Protein AF-A0A0S4L1H5-F1 (afdb_monomer_lite)

Structure (mmCIF, N/CA/C/O backbone):
data_AF-A0A0S4L1H5-F1
#
_entry.id   AF-A0A0S4L1H5-F1
#
loop_
_atom_site.group_PDB
_atom_site.id
_atom_site.type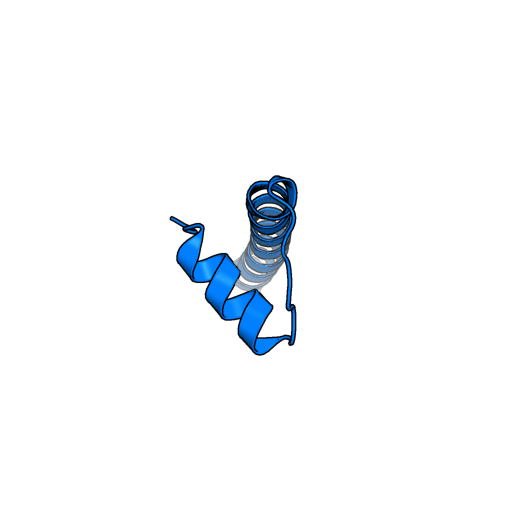_symbol
_atom_site.label_atom_id
_atom_site.label_alt_id
_atom_site.label_comp_id
_atom_site.label_asym_id
_atom_site.label_entity_id
_atom_site.label_seq_id
_atom_site.pdbx_PDB_ins_code
_atom_site.Cartn_x
_atom_site.Cartn_y
_atom_site.Cartn_z
_atom_site.occupancy
_atom_site.B_iso_or_equiv
_atom_site.auth_seq_id
_atom_site.auth_comp_id
_atom_site.auth_asym_id
_atom_site.auth_atom_id
_atom_site.pdbx_PDB_model_num
ATOM 1 N N . GLY A 1 1 ? 2.715 15.828 -3.513 1.00 87.00 1 GLY A N 1
ATOM 2 C CA . GLY A 1 1 ? 2.933 14.632 -2.667 1.00 87.00 1 GLY A CA 1
ATOM 3 C C . GLY A 1 1 ? 1.616 13.951 -2.335 1.00 87.00 1 GLY A C 1
ATOM 4 O O . GLY A 1 1 ? 0.563 14.516 -2.609 1.00 87.00 1 GLY A O 1
ATOM 5 N N . ILE A 1 2 ? 1.646 12.755 -1.745 1.00 94.38 2 ILE A N 1
ATOM 6 C CA . ILE A 1 2 ? 0.423 12.012 -1.396 1.00 94.38 2 ILE A CA 1
ATOM 7 C C . ILE A 1 2 ? -0.171 12.576 -0.114 1.00 94.38 2 ILE A C 1
ATOM 9 O O . ILE A 1 2 ? 0.376 12.420 0.978 1.00 94.38 2 ILE A O 1
ATOM 13 N N . THR A 1 3 ? -1.275 13.302 -0.259 1.00 97.75 3 THR A N 1
ATOM 14 C CA . THR A 1 3 ? -1.880 14.066 0.833 1.00 97.75 3 THR A CA 1
ATOM 15 C C . THR A 1 3 ? -2.919 13.239 1.594 1.00 97.75 3 THR A C 1
ATOM 17 O O . THR A 1 3 ? -3.567 12.349 1.038 1.00 97.75 3 THR A O 1
ATOM 20 N N . LYS A 1 4 ? -3.133 13.562 2.879 1.00 97.12 4 LYS A N 1
ATOM 21 C CA . LYS A 1 4 ? -4.157 12.905 3.717 1.00 97.12 4 LYS A CA 1
ATOM 22 C C . LYS A 1 4 ? -5.564 12.922 3.074 1.00 97.12 4 LYS A C 1
ATOM 24 O O . LYS A 1 4 ? -6.242 11.896 3.147 1.00 97.12 4 LYS A O 1
ATOM 29 N N . PRO A 1 5 ? -6.023 14.009 2.408 1.00 97.56 5 PRO A N 1
ATOM 30 C CA . PRO A 1 5 ? -7.296 14.000 1.682 1.00 97.56 5 PRO A CA 1
ATOM 31 C C . PRO A 1 5 ? -7.347 13.009 0.513 1.00 97.56 5 PRO A C 1
ATOM 33 O O . PRO A 1 5 ? -8.385 12.387 0.307 1.00 97.56 5 PRO A O 1
ATOM 36 N N . ALA A 1 6 ? -6.251 12.826 -0.233 1.00 97.81 6 ALA A N 1
ATOM 37 C CA . ALA A 1 6 ? -6.204 11.865 -1.336 1.00 97.81 6 ALA A CA 1
ATOM 38 C C . ALA A 1 6 ? -6.349 10.420 -0.835 1.00 97.81 6 ALA A C 1
ATOM 40 O O . ALA A 1 6 ? -7.190 9.680 -1.344 1.00 97.81 6 ALA A O 1
ATOM 41 N N . ILE A 1 7 ? -5.621 10.064 0.231 1.00 97.81 7 ILE A N 1
ATOM 42 C CA . ILE A 1 7 ? -5.732 8.754 0.897 1.00 97.81 7 ILE A CA 1
ATOM 43 C C . ILE A 1 7 ? -7.162 8.535 1.405 1.00 97.81 7 ILE A C 1
ATOM 45 O O . ILE A 1 7 ? -7.742 7.469 1.215 1.00 97.81 7 ILE A O 1
ATOM 49 N N . ARG A 1 8 ? -7.782 9.572 1.986 1.00 97.81 8 ARG A N 1
ATOM 50 C CA . ARG A 1 8 ? -9.175 9.498 2.441 1.00 97.81 8 ARG A CA 1
ATOM 51 C C . ARG A 1 8 ? -10.129 9.204 1.285 1.00 97.81 8 ARG A C 1
ATOM 53 O O . ARG A 1 8 ? -10.973 8.333 1.439 1.00 97.81 8 ARG A O 1
ATOM 60 N N . ARG A 1 9 ? -10.000 9.880 0.138 1.00 98.00 9 ARG A N 1
ATOM 61 C CA . ARG A 1 9 ? -10.857 9.627 -1.037 1.00 98.00 9 ARG A CA 1
ATOM 62 C C . ARG A 1 9 ? -10.734 8.187 -1.543 1.00 98.00 9 ARG A C 1
ATOM 64 O O . ARG A 1 9 ? -11.756 7.575 -1.837 1.00 98.00 9 ARG A O 1
ATOM 71 N N . LEU A 1 10 ? -9.519 7.640 -1.588 1.00 96.88 10 LEU A N 1
ATOM 72 C CA . LEU A 1 10 ? -9.283 6.243 -1.971 1.00 96.88 10 LEU A CA 1
ATOM 73 C C . LEU A 1 10 ? -9.929 5.264 -0.986 1.00 96.88 10 LEU A C 1
ATOM 75 O O . LEU A 1 10 ? -10.707 4.407 -1.393 1.00 96.88 10 LEU A O 1
ATOM 79 N N . ALA A 1 11 ? -9.689 5.450 0.312 1.00 97.44 11 ALA A N 1
ATOM 80 C CA . ALA A 1 11 ? -10.283 4.615 1.351 1.00 97.44 11 ALA A CA 1
ATOM 81 C C . ALA A 1 11 ? -11.823 4.664 1.316 1.00 97.44 11 ALA A C 1
ATOM 83 O O . ALA A 1 11 ? -12.481 3.635 1.439 1.00 97.44 11 ALA A O 1
ATOM 84 N N . ARG A 1 12 ? -12.416 5.843 1.075 1.00 98.12 12 ARG A N 1
ATOM 85 C CA . ARG A 1 12 ? -13.874 5.977 0.919 1.00 98.12 12 ARG A CA 1
ATOM 86 C C . ARG A 1 12 ? -14.404 5.228 -0.296 1.00 98.12 12 ARG A C 1
ATOM 88 O O . ARG A 1 12 ? -15.440 4.586 -0.176 1.00 98.12 12 ARG A O 1
ATOM 95 N N . ARG A 1 13 ? -13.689 5.258 -1.425 1.00 98.25 13 ARG A N 1
ATOM 96 C CA . ARG A 1 13 ? -14.046 4.466 -2.611 1.00 98.25 13 ARG A CA 1
ATOM 97 C C . ARG A 1 13 ? -14.037 2.961 -2.320 1.00 98.25 13 ARG A C 1
ATOM 99 O O . ARG A 1 13 ? -14.875 2.250 -2.852 1.00 98.25 13 ARG A O 1
ATOM 106 N N . GLY A 1 14 ? -13.148 2.502 -1.441 1.00 97.62 14 GLY A N 1
ATOM 107 C CA . GLY A 1 14 ? -13.104 1.119 -0.951 1.00 97.62 14 GLY A CA 1
ATOM 108 C C . GLY A 1 14 ? -14.086 0.788 0.183 1.00 97.62 14 GLY A C 1
ATOM 109 O O . GLY A 1 14 ? -13.945 -0.258 0.802 1.0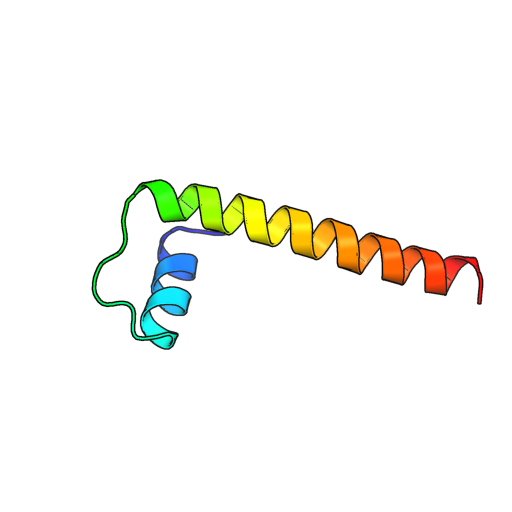0 97.62 14 GLY A O 1
ATOM 110 N N . GLY A 1 15 ? -15.036 1.670 0.520 1.00 98.31 15 GLY A N 1
ATOM 111 C CA . GLY A 1 15 ? -16.035 1.414 1.569 1.00 98.31 15 GLY A CA 1
ATOM 112 C C . GLY A 1 15 ? -15.543 1.619 3.009 1.00 98.31 15 GLY A C 1
ATOM 113 O O . GLY A 1 15 ? -16.247 1.293 3.965 1.00 98.31 15 GLY A O 1
ATOM 114 N N . VAL A 1 16 ? -14.355 2.198 3.208 1.00 97.75 16 VAL A N 1
ATOM 115 C CA . VAL A 1 16 ? -13.785 2.395 4.548 1.00 97.75 16 VAL A CA 1
ATOM 116 C C . VAL A 1 16 ? -14.492 3.539 5.283 1.00 97.75 16 VAL A C 1
ATOM 118 O O . VAL A 1 16 ? -14.404 4.710 4.903 1.00 97.75 16 VAL A O 1
ATOM 121 N N . LYS A 1 17 ? -15.163 3.218 6.396 1.00 97.38 17 LYS A N 1
ATOM 122 C CA . LYS A 1 17 ? -15.943 4.185 7.193 1.00 97.38 17 LYS A CA 1
ATOM 123 C C . LYS A 1 17 ? -15.088 5.026 8.152 1.00 97.38 17 LYS A C 1
ATOM 125 O O . LYS A 1 17 ? -15.310 6.233 8.278 1.00 97.38 17 LYS A O 1
ATOM 130 N N . ARG A 1 18 ? -14.110 4.409 8.824 1.00 97.56 18 ARG A N 1
ATOM 131 C CA . ARG A 1 18 ? -13.179 5.044 9.778 1.00 97.56 18 ARG A CA 1
ATOM 132 C C . ARG A 1 18 ? -11.744 4.645 9.442 1.00 97.56 18 ARG A C 1
ATOM 134 O O . ARG A 1 18 ? -11.512 3.530 9.002 1.00 97.56 18 ARG A O 1
ATOM 141 N N . ILE A 1 19 ? -10.803 5.567 9.626 1.00 96.56 19 ILE A N 1
ATOM 142 C CA . ILE A 1 19 ? -9.391 5.390 9.257 1.00 96.56 19 ILE A CA 1
ATOM 143 C C . ILE A 1 19 ? -8.538 5.763 10.470 1.00 96.56 19 ILE A C 1
ATOM 145 O O . ILE A 1 19 ? -8.730 6.846 11.026 1.00 96.56 19 ILE A O 1
ATOM 149 N N . SER A 1 20 ? -7.610 4.887 10.861 1.00 97.25 20 SER A N 1
ATOM 150 C CA . SER A 1 20 ? -6.612 5.180 11.899 1.00 97.25 20 SER A CA 1
ATOM 151 C C . SER A 1 20 ? -5.575 6.194 11.399 1.00 97.25 20 SER A C 1
ATOM 153 O O . SER A 1 20 ? -5.254 6.233 10.213 1.00 97.25 20 SER A O 1
ATOM 155 N N . GLY A 1 21 ? -5.020 7.008 12.301 1.00 96.94 21 GLY A N 1
ATOM 156 C CA . GLY A 1 21 ? -3.976 7.982 11.967 1.00 96.94 21 GLY A CA 1
ATOM 157 C C . GLY A 1 21 ? -2.704 7.352 11.387 1.00 96.94 21 GLY A C 1
ATOM 158 O O . GLY A 1 21 ? -2.081 7.950 10.515 1.00 96.94 21 GLY A O 1
ATOM 159 N N . LEU A 1 22 ? -2.365 6.128 11.800 1.00 97.19 22 LEU A N 1
ATOM 160 C CA . LEU A 1 22 ? -1.168 5.417 11.330 1.00 97.19 22 LEU A CA 1
ATOM 161 C C . LEU A 1 22 ? -1.247 5.036 9.842 1.00 97.19 22 LEU A C 1
ATOM 163 O O . LEU A 1 22 ? -0.230 4.990 9.155 1.00 97.19 22 LEU A O 1
ATOM 167 N N . ILE A 1 23 ? -2.462 4.865 9.308 1.00 97.38 23 ILE A N 1
ATOM 168 C CA . ILE A 1 23 ? -2.686 4.453 7.914 1.00 97.38 23 ILE A CA 1
ATOM 169 C C . ILE A 1 23 ? -2.131 5.472 6.913 1.00 97.38 23 ILE A C 1
ATOM 171 O O . ILE A 1 23 ? -1.787 5.094 5.796 1.00 97.38 23 ILE A O 1
ATOM 175 N N . TYR A 1 24 ? -2.021 6.758 7.271 1.00 96.75 24 TYR A N 1
ATOM 176 C CA . TYR A 1 24 ? -1.519 7.757 6.324 1.00 96.75 24 TYR A CA 1
ATOM 177 C C . TYR A 1 24 ? -0.054 7.523 5.949 1.00 96.75 24 TYR A C 1
ATOM 179 O O . TYR A 1 24 ? 0.291 7.697 4.782 1.00 96.75 24 TYR A O 1
ATOM 187 N N . GLU A 1 25 ? 0.801 7.164 6.907 1.00 97.44 25 GLU A N 1
ATOM 188 C CA . GLU A 1 25 ? 2.210 6.878 6.614 1.00 97.44 25 GLU A CA 1
ATOM 189 C C . GLU A 1 25 ? 2.378 5.469 6.044 1.00 97.44 25 GLU A C 1
ATOM 191 O O . GLU A 1 25 ? 3.047 5.317 5.025 1.00 97.44 25 GLU A O 1
ATOM 196 N N . GLU A 1 26 ? 1.653 4.481 6.575 1.00 97.50 26 GLU A N 1
ATOM 197 C CA . GLU A 1 26 ? 1.654 3.109 6.046 1.00 97.50 26 GLU A CA 1
ATOM 198 C C . GLU A 1 26 ? 1.300 3.066 4.550 1.00 97.50 26 GLU A C 1
ATOM 200 O O . GLU A 1 26 ? 2.023 2.501 3.732 1.00 97.50 26 GLU A O 1
ATOM 205 N N . THR A 1 27 ? 0.231 3.768 4.150 1.00 97.50 27 THR A N 1
ATOM 206 C CA . THR A 1 27 ? -0.204 3.831 2.742 1.00 97.50 27 THR A CA 1
ATOM 207 C C . THR A 1 27 ? 0.874 4.433 1.836 1.00 97.50 27 THR A C 1
ATOM 209 O O . THR A 1 27 ? 1.008 4.037 0.678 1.00 97.50 27 THR A O 1
ATOM 212 N N . ARG A 1 28 ? 1.646 5.408 2.335 1.00 97.56 28 ARG A N 1
ATOM 213 C CA . ARG A 1 28 ? 2.744 6.011 1.565 1.00 97.56 28 ARG A CA 1
ATOM 214 C C . ARG A 1 28 ? 3.915 5.049 1.422 1.00 97.56 28 ARG A C 1
ATOM 216 O O . ARG A 1 28 ? 4.478 4.980 0.334 1.00 97.56 28 ARG A O 1
ATOM 223 N N . GLY A 1 29 ? 4.243 4.314 2.485 1.00 97.88 29 GLY A N 1
ATOM 224 C CA . GLY A 1 29 ? 5.263 3.268 2.466 1.00 97.88 29 GLY A CA 1
ATOM 225 C C . GLY A 1 29 ? 4.944 2.189 1.435 1.00 97.88 29 GLY A C 1
ATOM 226 O O . GLY A 1 29 ? 5.748 1.944 0.539 1.00 97.88 29 GLY A O 1
ATOM 227 N N . VAL A 1 30 ? 3.730 1.634 1.486 1.00 97.81 30 VAL A N 1
ATOM 228 C CA . VAL A 1 30 ? 3.271 0.604 0.539 1.00 97.81 30 VAL A CA 1
ATOM 229 C C . VAL A 1 30 ? 3.355 1.088 -0.907 1.00 97.81 30 VAL A C 1
ATOM 231 O O . VAL A 1 30 ? 3.881 0.378 -1.763 1.00 97.81 30 VAL A O 1
ATOM 234 N N . LEU A 1 31 ? 2.883 2.307 -1.197 1.00 97.50 31 LEU A N 1
ATOM 235 C CA . LEU A 1 31 ? 2.941 2.813 -2.567 1.00 97.50 31 LEU A CA 1
ATOM 236 C C . LEU A 1 31 ? 4.380 3.027 -3.045 1.00 97.50 31 LEU A C 1
ATOM 238 O O . LEU A 1 31 ? 4.674 2.754 -4.206 1.00 97.50 31 LEU A O 1
ATOM 242 N N . LYS A 1 32 ? 5.271 3.514 -2.175 1.00 97.38 32 LYS A N 1
ATOM 243 C CA . LYS A 1 32 ? 6.679 3.700 -2.526 1.00 97.38 32 LYS A CA 1
ATOM 244 C C . LYS A 1 32 ? 7.309 2.371 -2.946 1.00 97.38 32 LYS A C 1
ATOM 246 O O . LYS A 1 32 ? 7.846 2.299 -4.043 1.00 97.38 32 LYS A O 1
ATOM 251 N N . VAL A 1 33 ? 7.163 1.327 -2.128 1.00 98.50 33 VAL A N 1
ATOM 252 C CA . VAL A 1 33 ? 7.716 -0.006 -2.427 1.00 98.50 33 VAL A CA 1
ATOM 253 C C . VAL A 1 33 ? 7.119 -0.576 -3.715 1.00 98.50 33 VAL A C 1
ATOM 255 O O . VAL A 1 33 ? 7.840 -1.111 -4.553 1.00 98.50 33 VAL A O 1
ATOM 258 N N . PHE A 1 34 ? 5.805 -0.425 -3.910 1.00 98.31 34 PHE A N 1
ATOM 259 C CA . PHE A 1 34 ? 5.146 -0.864 -5.138 1.00 98.31 34 PHE A CA 1
ATOM 260 C C . PHE A 1 34 ? 5.741 -0.188 -6.382 1.00 98.31 34 PHE A C 1
ATOM 262 O O . PHE A 1 34 ? 6.103 -0.869 -7.339 1.00 98.31 34 PHE A O 1
ATOM 269 N N . LEU A 1 35 ? 5.878 1.141 -6.360 1.00 98.31 35 LEU A N 1
ATOM 270 C CA . LEU A 1 35 ? 6.425 1.895 -7.488 1.00 98.31 35 LEU A CA 1
ATOM 271 C C . LEU A 1 35 ? 7.905 1.592 -7.725 1.00 98.31 35 LEU A C 1
ATOM 273 O O . LEU A 1 35 ? 8.307 1.481 -8.876 1.00 98.31 35 LEU A O 1
ATOM 277 N N . GLU A 1 36 ? 8.703 1.420 -6.671 1.00 98.56 36 GLU A N 1
ATOM 278 C CA . GLU A 1 36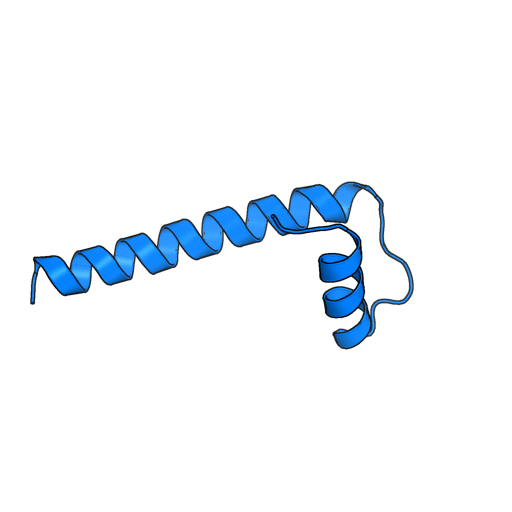 ? 10.110 1.022 -6.799 1.00 98.56 36 GLU A CA 1
ATOM 279 C C . GLU A 1 36 ? 10.258 -0.309 -7.540 1.00 98.56 36 GLU A C 1
ATOM 281 O O . GLU A 1 36 ? 11.128 -0.432 -8.398 1.00 98.56 36 GLU A O 1
ATOM 286 N N . ASN A 1 37 ? 9.394 -1.285 -7.251 1.00 98.38 37 ASN A N 1
ATOM 287 C CA . ASN A 1 37 ? 9.423 -2.577 -7.932 1.00 98.38 37 ASN A CA 1
ATOM 288 C C . ASN A 1 37 ? 8.986 -2.461 -9.396 1.00 98.38 37 ASN A C 1
ATOM 290 O O . ASN A 1 37 ? 9.715 -2.898 -10.278 1.00 98.38 37 ASN A O 1
ATOM 294 N N . VAL A 1 38 ? 7.854 -1.801 -9.666 1.00 98.44 38 VAL A 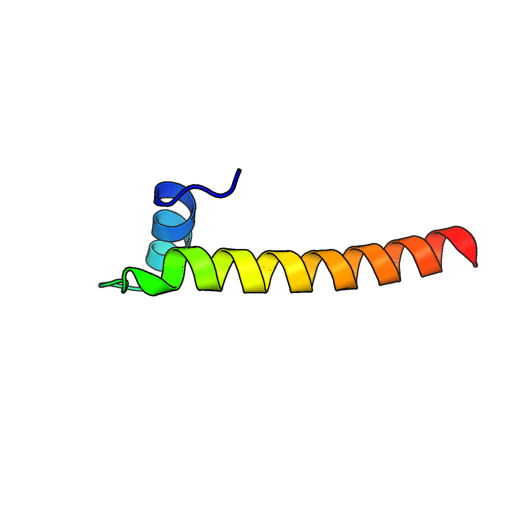N 1
ATOM 295 C CA . VAL A 1 38 ? 7.344 -1.638 -11.039 1.00 98.44 38 VAL A CA 1
ATOM 296 C C . VAL A 1 38 ? 8.326 -0.866 -11.921 1.00 98.44 38 VAL A C 1
ATOM 298 O O . VAL A 1 38 ? 8.542 -1.232 -13.072 1.00 98.44 38 VAL A O 1
ATOM 301 N N . ILE A 1 39 ? 8.928 0.203 -11.394 1.00 98.31 39 ILE A N 1
ATOM 302 C CA . ILE A 1 39 ? 9.898 1.007 -12.144 1.00 98.31 39 ILE A CA 1
ATOM 303 C C . ILE A 1 39 ? 11.170 0.203 -12.401 1.00 98.31 39 ILE A C 1
ATOM 305 O O . ILE A 1 39 ? 11.694 0.270 -13.508 1.00 98.31 39 ILE A O 1
ATOM 309 N N . ARG A 1 40 ? 11.653 -0.569 -11.417 1.00 97.88 40 ARG A N 1
ATOM 310 C CA . ARG A 1 40 ? 12.819 -1.442 -11.602 1.00 97.88 40 ARG A CA 1
ATOM 311 C C . ARG A 1 40 ? 12.592 -2.413 -12.755 1.00 97.88 40 ARG A C 1
ATOM 313 O O . ARG A 1 40 ? 13.415 -2.457 -13.659 1.00 97.88 40 ARG A O 1
ATOM 320 N N . ASP A 1 41 ? 11.455 -3.103 -12.755 1.00 97.44 41 ASP A N 1
ATOM 321 C CA . ASP A 1 41 ? 11.119 -4.059 -13.810 1.00 97.44 41 ASP A CA 1
ATOM 322 C C . ASP A 1 41 ? 11.004 -3.360 -15.174 1.00 97.44 41 ASP A C 1
ATOM 324 O O . ASP A 1 41 ? 11.551 -3.835 -16.167 1.00 97.44 41 ASP A O 1
ATOM 328 N N . ALA A 1 42 ? 10.346 -2.197 -15.229 1.00 98.19 42 ALA A N 1
ATOM 329 C CA . ALA A 1 42 ? 10.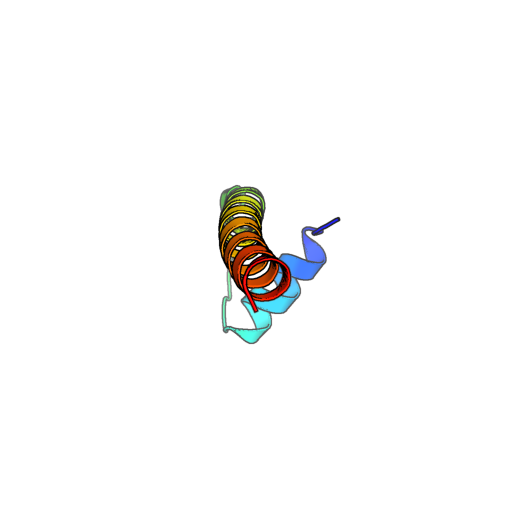211 -1.421 -16.462 1.00 98.19 42 ALA A CA 1
ATOM 330 C C . ALA A 1 42 ? 11.570 -0.974 -17.029 1.00 98.19 42 ALA A C 1
ATOM 332 O O . ALA A 1 42 ? 11.780 -1.054 -18.237 1.00 98.19 42 ALA A O 1
ATOM 333 N N . VAL A 1 43 ? 12.498 -0.536 -16.173 1.00 98.12 43 VAL A N 1
ATOM 334 C CA . VAL A 1 43 ? 13.865 -0.177 -16.582 1.00 98.12 43 VAL A CA 1
ATOM 335 C C . VAL A 1 43 ? 14.606 -1.403 -17.108 1.00 98.12 43 VAL A C 1
ATOM 337 O O . VAL A 1 43 ? 15.177 -1.329 -18.191 1.00 98.12 43 VAL A O 1
ATOM 340 N N . THR A 1 44 ? 14.518 -2.547 -16.421 1.00 97.25 44 THR A N 1
ATOM 341 C CA . THR A 1 44 ? 15.113 -3.809 -16.889 1.00 97.25 44 THR A CA 1
ATOM 342 C C . THR A 1 44 ? 14.615 -4.188 -18.286 1.00 97.25 44 THR A C 1
ATOM 344 O O . THR A 1 44 ? 15.420 -4.563 -19.134 1.00 97.25 44 THR A O 1
ATOM 347 N N . TYR A 1 45 ? 13.317 -4.044 -18.568 1.00 96.94 45 TYR A N 1
ATOM 348 C CA . TYR A 1 45 ? 12.792 -4.294 -19.914 1.00 96.94 45 TYR A CA 1
ATOM 349 C C . TYR A 1 45 ? 13.297 -3.290 -20.955 1.00 96.94 45 TYR A C 1
ATOM 351 O O . TYR A 1 45 ? 13.555 -3.685 -22.084 1.00 96.94 45 TYR A O 1
ATOM 359 N N . CYS A 1 46 ? 13.448 -2.012 -20.607 1.00 96.38 46 CYS A N 1
ATOM 360 C CA . CYS A 1 46 ? 13.942 -0.999 -21.542 1.00 96.38 46 CYS A CA 1
ATOM 361 C C . CYS A 1 46 ? 15.446 -1.118 -21.843 1.00 96.38 46 CYS A C 1
ATOM 363 O O . CYS A 1 46 ? 15.871 -0.720 -22.922 1.00 96.38 46 CYS A O 1
ATOM 365 N N . GLU A 1 47 ? 16.253 -1.614 -20.903 1.00 95.31 47 GLU A N 1
ATOM 366 C CA . GLU A 1 47 ? 17.712 -1.731 -21.057 1.00 95.31 47 GLU A CA 1
ATOM 367 C C . GLU A 1 47 ? 18.155 -3.029 -21.749 1.00 95.31 47 GLU A C 1
ATOM 369 O O . GLU A 1 47 ? 19.246 -3.078 -22.317 1.00 95.31 47 GLU A O 1
ATOM 374 N N . HIS A 1 48 ? 17.333 -4.081 -21.692 1.00 87.44 48 HIS A N 1
ATOM 375 C CA . HIS A 1 48 ? 17.683 -5.421 -22.178 1.00 87.44 48 HIS A CA 1
ATOM 376 C C . HIS A 1 48 ? 16.795 -5.934 -23.326 1.00 87.44 48 HIS A C 1
ATOM 378 O O . HIS A 1 48 ? 16.906 -7.109 -23.685 1.00 87.44 48 HIS A O 1
ATOM 384 N N . ALA A 1 49 ? 15.923 -5.083 -23.878 1.00 64.00 49 ALA A N 1
ATOM 385 C CA . ALA A 1 49 ? 15.186 -5.346 -25.117 1.00 64.00 49 ALA A CA 1
ATOM 386 C C . ALA A 1 49 ? 15.987 -4.953 -26.366 1.00 64.00 49 ALA A C 1
ATOM 388 O O . ALA A 1 49 ? 16.732 -3.948 -26.311 1.00 64.00 49 ALA A O 1
#

Secondary structure (DSSP, 8-state):
---HHHHHHHHHHTT-----TTHHHHHHHHHHHHHHHHHHHHHHHHHH-

pLDDT: mean 96.43, std 5.16, range [64.0, 98.56]

Sequence (49 aa):
GITKPAIRRLARRGGVKRISGLIYEETRGVLKVFLENVIRDAVTYCEHA

InterPro domains:
  IPR001951 Histone H4 [PR00623] (12-32)
  IPR001951 Histone H4 [PR00623] (34-48)
  IPR001951 Histone H4 [PTHR10484] (1-49)
  IPR001951 Histone H4 [SM00417] (3-49)
  IPR001951 Histone H4 [cd22912] (1-49)
  IPR009072 Histone-fold [G3DSA:1.10.20.10] (1-49)
  IPR009072 Histone-fold [SSF47113] (2-49)

Organism: NCBI:txid1738225

Radius of gyration: 14.73 Å; chains: 1; bounding box: 34×20×37 Å

Foldseek 3Di:
DCDPVNVVVVCVVVVNPDDDPVVSVVVVVVVVVVVVVVVVVVV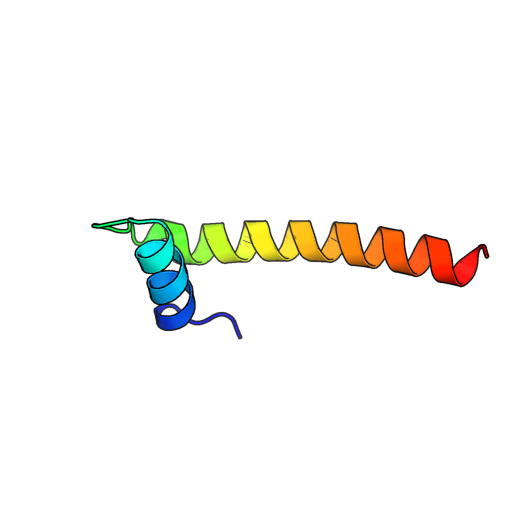VVVVPD